Protein AF-A0A174P1E0-F1 (afdb_monomer)

Solvent-accessible surface area (backbone atoms only — not comparable to full-atom values): 8324 Å² total; per-residue (Å²): 132,78,92,73,55,97,84,50,54,68,68,64,50,23,71,61,48,35,69,54,51,54,52,54,51,51,51,30,58,76,69,72,48,92,78,88,88,74,98,62,58,74,58,87,62,53,72,79,81,52,55,84,82,54,51,86,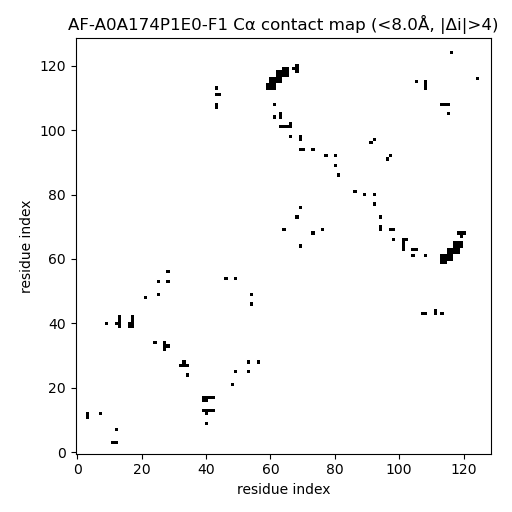78,60,86,72,75,44,83,31,60,32,68,66,35,48,73,75,38,43,71,60,50,59,73,48,72,49,74,90,55,85,72,92,70,66,82,78,76,36,72,66,52,53,51,52,51,29,50,54,51,52,50,48,28,62,77,61,73,47,60,63,49,78,37,68,62,86,88,72,79,72,94,84,120

Nearest PDB structures (foldseek):
  7owe-assembly2_C  TM=2.846E-01  e=5.323E-01  Candidatus Odinarchaeum yellowstonii
  7owe-assembly2_A  TM=3.048E-01  e=8.800E-01  Candidatus Odinarchaeum yellowstonii
  7owh-assembly2_E  TM=2.974E-01  e=7.761E-01  Candidatus Odinarchaeum yellowstonii
  7owk-assembly1_A  TM=3.192E-01  e=1.549E+00  Candidatus Odinarchaeum yellowstonii
  1gvf-assembly1_A-2  TM=2.154E-01  e=7.940E+00  Escherichia coli

Sequence (129 aa):
MCPLTPESTDEALTAVLWPVVREIVKTAVENGQSLTVEGCYIPFNWREDFDASCLPHIRFLCLVFSEAYIRTRFDTIQTHANAIERRKDDSFCTMELLLAENRRNLEACRRRGLPYYLIDGPYAPPLDW

pLDDT: mean 91.77, std 8.41, range [56.66, 98.25]

Structure (mmCIF, N/CA/C/O backbone):
data_AF-A0A174P1E0-F1
#
_entry.id   AF-A0A174P1E0-F1
#
loop_
_atom_site.group_PDB
_atom_site.id
_atom_site.type_symbol
_atom_site.label_atom_id
_atom_site.label_alt_id
_atom_site.label_comp_id
_atom_site.label_asym_id
_atom_site.label_entity_id
_atom_site.label_seq_id
_atom_site.pdbx_PDB_ins_code
_atom_site.Cartn_x
_atom_site.Cartn_y
_atom_site.Cartn_z
_atom_site.occupancy
_atom_site.B_iso_or_equiv
_atom_site.auth_seq_id
_atom_site.auth_comp_id
_atom_site.auth_asym_id
_atom_site.auth_atom_id
_atom_site.pdbx_PDB_model_num
ATOM 1 N N . MET A 1 1 ? 23.501 14.101 7.333 1.00 65.62 1 MET A N 1
ATOM 2 C CA . MET A 1 1 ? 22.356 13.769 8.210 1.00 65.62 1 MET A CA 1
ATOM 3 C C . MET A 1 1 ? 21.135 13.604 7.325 1.00 65.62 1 MET A C 1
ATOM 5 O O . MET A 1 1 ? 20.963 14.427 6.435 1.00 65.62 1 MET A O 1
ATOM 9 N N . CYS A 1 2 ? 20.355 12.537 7.503 1.00 72.50 2 CYS A N 1
ATOM 10 C CA . CYS A 1 2 ? 19.066 12.405 6.824 1.00 72.50 2 CYS A CA 1
ATOM 11 C C . CYS A 1 2 ? 18.104 13.433 7.449 1.00 72.50 2 CYS A C 1
ATOM 13 O O . CYS A 1 2 ? 18.000 13.444 8.674 1.00 72.50 2 CYS A O 1
ATOM 15 N N . PRO A 1 3 ? 17.463 14.319 6.667 1.00 83.50 3 PRO A N 1
ATOM 16 C CA . PRO A 1 3 ? 16.555 15.333 7.210 1.00 83.50 3 PRO A CA 1
ATOM 17 C C . PRO A 1 3 ? 15.200 14.753 7.643 1.00 83.50 3 PRO A C 1
ATOM 19 O O . PRO A 1 3 ? 14.388 15.480 8.203 1.00 83.50 3 PRO A O 1
ATOM 22 N N . LEU A 1 4 ? 14.948 13.471 7.363 1.00 87.62 4 LEU A N 1
ATOM 23 C CA . LEU A 1 4 ? 13.706 12.795 7.711 1.00 87.62 4 LEU A CA 1
ATOM 24 C C . LEU A 1 4 ? 13.734 12.280 9.149 1.00 87.62 4 LEU A C 1
ATOM 26 O O . LEU A 1 4 ? 14.747 11.781 9.643 1.00 87.62 4 LEU A O 1
ATOM 30 N N . THR A 1 5 ? 12.572 12.353 9.779 1.00 87.56 5 THR A N 1
ATOM 31 C CA . THR A 1 5 ? 12.251 11.761 11.077 1.00 87.56 5 THR A CA 1
ATOM 32 C C . THR A 1 5 ? 11.111 10.754 10.905 1.00 87.56 5 THR A C 1
ATOM 34 O O . THR A 1 5 ? 10.410 10.795 9.892 1.00 87.56 5 THR A O 1
ATOM 37 N N . PRO A 1 6 ? 10.865 9.878 11.892 1.00 81.81 6 PRO A N 1
ATOM 38 C CA . PRO A 1 6 ? 9.690 9.004 11.881 1.00 81.81 6 PRO A CA 1
ATOM 39 C C . PRO A 1 6 ? 8.344 9.747 11.797 1.00 81.81 6 PRO A C 1
ATOM 41 O O . PRO A 1 6 ? 7.358 9.151 11.396 1.00 81.81 6 PRO A O 1
ATOM 44 N N . GLU A 1 7 ? 8.309 11.033 12.159 1.00 84.19 7 GLU A N 1
ATOM 45 C CA . GLU A 1 7 ? 7.118 11.899 12.118 1.00 84.19 7 GLU A CA 1
ATOM 46 C C . GLU A 1 7 ? 7.038 12.744 10.833 1.00 84.19 7 GLU A C 1
ATOM 48 O O . GLU A 1 7 ? 6.177 13.614 10.699 1.00 84.19 7 GLU A O 1
ATOM 53 N N . SER A 1 8 ? 7.969 12.550 9.894 1.00 90.94 8 SER A N 1
ATOM 54 C CA . SER A 1 8 ? 7.901 13.212 8.589 1.00 90.94 8 SER A CA 1
ATOM 55 C C . SER A 1 8 ? 6.667 12.750 7.820 1.00 90.94 8 SER A C 1
ATOM 57 O O . SER A 1 8 ? 6.208 11.627 7.999 1.00 90.94 8 SER A O 1
ATOM 59 N N . THR A 1 9 ? 6.138 13.609 6.948 1.00 90.12 9 THR A N 1
ATOM 60 C CA . THR A 1 9 ? 4.920 13.279 6.199 1.00 90.12 9 THR A CA 1
ATOM 61 C C . THR A 1 9 ? 5.123 12.050 5.317 1.00 90.12 9 THR A C 1
ATOM 63 O O . THR A 1 9 ? 6.222 11.825 4.795 1.00 90.12 9 THR A O 1
ATOM 66 N N . ASP A 1 10 ? 4.044 11.303 5.083 1.00 88.50 10 ASP A N 1
ATOM 67 C CA . ASP A 1 10 ? 4.046 10.139 4.196 1.00 88.50 10 ASP A CA 1
ATOM 68 C C . ASP A 1 10 ? 4.654 10.469 2.835 1.00 88.50 10 ASP A C 1
ATOM 70 O O . ASP A 1 10 ? 5.430 9.685 2.297 1.00 88.50 10 ASP A O 1
ATOM 74 N N . GLU A 1 11 ? 4.366 11.647 2.275 1.00 90.62 11 GLU A N 1
ATOM 75 C CA . GLU A 1 11 ? 4.910 12.073 0.986 1.00 90.62 11 GLU A CA 1
ATOM 76 C C . GLU A 1 11 ? 6.437 12.243 1.027 1.00 90.62 11 GLU A C 1
ATOM 78 O O . GLU A 1 11 ? 7.130 11.825 0.096 1.00 90.62 11 GLU A O 1
ATOM 83 N N . ALA A 1 12 ? 6.977 12.820 2.106 1.00 92.50 12 ALA A N 1
ATOM 84 C CA . ALA A 1 12 ? 8.415 13.012 2.272 1.00 92.50 12 ALA A CA 1
ATOM 85 C C . ALA A 1 12 ? 9.141 11.673 2.476 1.00 92.50 12 ALA A C 1
ATOM 87 O O . ALA A 1 12 ? 10.204 11.447 1.892 1.00 92.50 12 ALA A O 1
ATOM 88 N N . LEU A 1 13 ? 8.543 10.765 3.254 1.00 92.44 13 LEU A N 1
ATOM 89 C CA . LEU A 1 13 ? 9.053 9.409 3.452 1.00 92.44 13 LEU A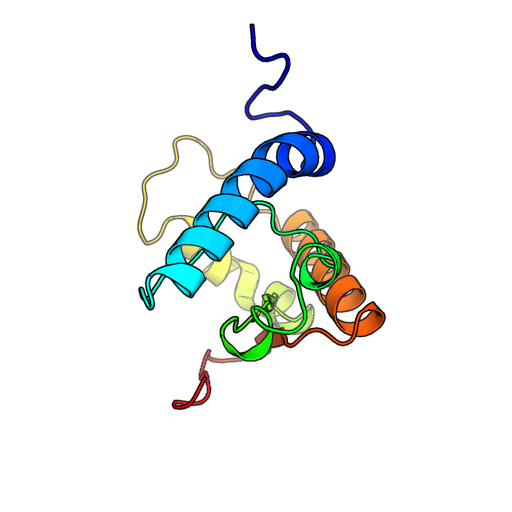 CA 1
ATOM 90 C C . LEU A 1 13 ? 8.985 8.594 2.150 1.00 92.44 13 LEU A C 1
ATOM 92 O O . LEU A 1 13 ? 9.981 7.978 1.766 1.00 92.44 13 LEU A O 1
ATOM 96 N N . THR A 1 14 ? 7.868 8.665 1.416 1.00 92.69 14 THR A N 1
ATOM 97 C CA . THR A 1 14 ? 7.683 8.041 0.091 1.00 92.69 14 THR A CA 1
ATOM 98 C C . THR A 1 14 ? 8.775 8.475 -0.878 1.00 92.69 14 THR A C 1
ATOM 100 O O . THR A 1 14 ? 9.414 7.632 -1.506 1.00 92.69 14 THR A O 1
ATOM 103 N N . ALA A 1 15 ? 9.024 9.785 -0.980 1.00 92.06 15 ALA A N 1
ATOM 104 C CA . ALA A 1 15 ? 9.974 10.354 -1.933 1.00 92.06 15 ALA A CA 1
ATOM 105 C C . ALA A 1 15 ? 11.413 9.851 -1.734 1.00 92.06 15 ALA A C 1
ATOM 107 O O . ALA A 1 15 ? 12.191 9.835 -2.687 1.00 92.06 15 ALA A O 1
ATOM 108 N N . VAL A 1 16 ? 11.766 9.429 -0.517 1.00 91.81 16 VAL A N 1
ATOM 109 C CA . VAL A 1 16 ? 13.100 8.905 -0.198 1.00 91.81 16 VAL A CA 1
ATOM 110 C C . VAL A 1 16 ? 13.144 7.380 -0.215 1.00 91.81 16 VAL A C 1
ATOM 112 O O . VAL A 1 16 ? 14.111 6.809 -0.718 1.00 91.81 16 VAL A O 1
ATOM 115 N N . LEU A 1 17 ? 12.118 6.705 0.307 1.00 92.12 17 LEU A N 1
ATOM 116 C CA . LEU A 1 17 ? 12.114 5.246 0.441 1.00 92.12 17 LEU A CA 1
ATOM 117 C C . LEU A 1 17 ? 11.780 4.538 -0.873 1.00 92.12 17 LEU A C 1
ATOM 119 O O . LEU A 1 17 ? 12.441 3.560 -1.225 1.00 92.12 17 LEU A O 1
ATOM 123 N N . TRP A 1 18 ? 10.796 5.034 -1.626 1.00 95.25 18 TRP A N 1
ATOM 124 C CA . TRP A 1 18 ? 10.349 4.379 -2.854 1.00 95.25 18 TRP A CA 1
ATOM 125 C C . TRP A 1 18 ? 11.456 4.227 -3.911 1.00 95.25 18 TRP A C 1
ATOM 127 O O . TRP A 1 18 ? 11.580 3.129 -4.457 1.00 95.25 18 TRP A O 1
ATOM 137 N N . PRO A 1 19 ? 12.325 5.230 -4.168 1.00 95.06 19 PRO A N 1
ATOM 138 C CA . PRO A 1 19 ? 13.438 5.065 -5.098 1.00 95.06 19 PRO A CA 1
ATOM 139 C C . PRO A 1 19 ? 14.399 3.932 -4.735 1.00 95.06 19 PRO A C 1
ATOM 141 O O . PRO A 1 19 ? 14.986 3.349 -5.635 1.00 95.06 19 PRO A O 1
ATOM 144 N N . VAL A 1 20 ? 14.558 3.602 -3.451 1.00 95.12 20 VAL A N 1
ATOM 145 C CA . VAL A 1 20 ? 15.388 2.468 -3.019 1.00 95.12 20 VAL A CA 1
ATOM 146 C C . VAL A 1 20 ? 14.625 1.158 -3.204 1.00 95.12 20 VAL A C 1
ATOM 148 O O . VAL A 1 20 ? 15.137 0.214 -3.800 1.00 95.12 20 VAL A O 1
ATOM 151 N N . VAL A 1 21 ? 13.373 1.113 -2.741 1.00 96.69 21 VAL A N 1
ATOM 152 C CA . VAL A 1 21 ? 12.521 -0.081 -2.820 1.00 96.69 21 VAL A CA 1
ATOM 153 C C . VAL A 1 21 ? 12.291 -0.513 -4.268 1.00 96.69 21 VAL A C 1
ATOM 155 O O . VAL A 1 21 ? 12.412 -1.698 -4.568 1.00 96.69 21 VAL A O 1
ATOM 158 N N . ARG A 1 22 ? 12.022 0.418 -5.192 1.00 96.19 22 ARG A N 1
ATOM 159 C CA . ARG A 1 22 ? 11.780 0.077 -6.603 1.00 96.19 22 ARG A CA 1
ATOM 160 C C . ARG A 1 22 ? 12.990 -0.589 -7.268 1.00 96.19 22 ARG A C 1
ATOM 162 O O . ARG A 1 22 ? 12.802 -1.471 -8.097 1.00 96.19 22 ARG A O 1
ATOM 169 N N . GLU A 1 23 ? 14.217 -0.227 -6.887 1.00 97.81 23 GLU A N 1
ATOM 170 C CA . GLU A 1 23 ? 15.433 -0.858 -7.425 1.00 97.81 23 GLU A CA 1
ATOM 171 C C . GLU A 1 23 ? 15.668 -2.249 -6.819 1.00 97.81 23 GLU A C 1
ATOM 173 O O . GLU A 1 23 ? 16.091 -3.165 -7.525 1.00 97.81 23 GLU A O 1
ATOM 178 N N . ILE A 1 24 ? 15.304 -2.455 -5.546 1.00 97.38 24 ILE A N 1
ATOM 179 C CA . ILE A 1 24 ? 15.264 -3.796 -4.938 1.00 97.38 24 ILE A CA 1
ATOM 180 C C . ILE A 1 24 ? 14.268 -4.687 -5.693 1.00 97.38 24 ILE A C 1
ATOM 182 O O . ILE A 1 24 ? 14.595 -5.826 -6.023 1.00 97.38 24 ILE A O 1
ATOM 186 N N . VAL A 1 25 ? 13.080 -4.164 -6.023 1.00 97.31 25 VAL A N 1
ATOM 187 C CA . VAL A 1 25 ? 12.075 -4.897 -6.811 1.00 97.31 25 VAL A CA 1
ATOM 188 C C . VAL A 1 25 ? 12.611 -5.244 -8.200 1.00 97.31 25 VAL A C 1
ATOM 190 O O . VAL A 1 25 ? 12.510 -6.399 -8.603 1.00 97.31 25 VAL A O 1
ATOM 193 N N . LYS A 1 26 ? 13.226 -4.292 -8.915 1.00 97.88 26 LYS A N 1
ATOM 194 C CA . LYS A 1 26 ? 13.847 -4.553 -10.228 1.00 97.88 26 LYS A CA 1
ATOM 195 C C . LYS A 1 26 ? 14.899 -5.656 -10.152 1.00 97.88 26 LYS A C 1
ATOM 197 O O . LYS A 1 26 ? 14.875 -6.569 -10.968 1.00 97.88 26 LYS A O 1
ATOM 202 N N . THR A 1 27 ? 15.752 -5.614 -9.132 1.00 98.12 27 THR A N 1
ATOM 203 C CA . THR A 1 27 ? 16.794 -6.626 -8.908 1.00 98.12 27 THR A CA 1
ATOM 204 C C . THR A 1 27 ? 16.185 -8.007 -8.641 1.00 98.12 27 THR A C 1
ATOM 206 O O . THR A 1 27 ? 16.658 -9.011 -9.168 1.00 98.12 27 THR A O 1
ATOM 209 N N . ALA A 1 28 ? 15.108 -8.080 -7.852 1.00 98.25 28 ALA A N 1
ATOM 210 C CA . ALA A 1 28 ? 14.407 -9.338 -7.608 1.00 98.25 28 ALA A CA 1
ATOM 211 C C . ALA A 1 28 ? 13.786 -9.905 -8.895 1.00 98.25 28 ALA A C 1
ATOM 213 O O . ALA A 1 28 ? 13.914 -11.101 -9.152 1.00 98.25 28 ALA A O 1
ATOM 214 N N . VAL A 1 29 ? 13.171 -9.054 -9.725 1.00 97.56 29 VAL A N 1
ATOM 215 C CA . VAL A 1 29 ? 12.621 -9.452 -11.030 1.00 97.56 29 VAL A CA 1
ATOM 216 C C . VAL A 1 29 ? 13.728 -9.945 -11.967 1.00 97.56 29 VAL A C 1
ATOM 218 O O . VAL A 1 29 ? 13.590 -11.027 -12.532 1.00 97.56 29 VAL A O 1
ATOM 221 N N . GLU A 1 30 ? 14.839 -9.209 -12.081 1.00 97.50 30 GLU A N 1
ATOM 222 C CA . GLU A 1 30 ? 16.008 -9.589 -12.891 1.00 97.50 30 GLU A CA 1
ATOM 223 C C . GLU A 1 30 ? 16.558 -10.966 -12.491 1.00 97.50 30 GLU A C 1
ATOM 225 O O . GLU A 1 30 ? 16.860 -11.799 -13.345 1.00 97.50 30 GLU A O 1
ATOM 230 N N . ASN A 1 31 ? 16.614 -11.240 -11.188 1.00 97.88 31 ASN A N 1
ATOM 231 C CA . ASN A 1 31 ? 17.129 -12.497 -10.651 1.00 97.88 31 ASN A CA 1
ATOM 232 C C . ASN A 1 31 ? 16.096 -13.639 -10.623 1.00 97.88 31 ASN A C 1
ATOM 234 O O . ASN A 1 31 ? 16.420 -14.736 -10.162 1.00 97.88 31 ASN A O 1
ATOM 238 N N . GLY A 1 32 ? 14.847 -13.404 -11.042 1.00 97.19 32 GLY A N 1
ATOM 239 C CA . GLY A 1 32 ? 13.765 -14.387 -10.929 1.00 97.19 32 GLY A CA 1
ATOM 240 C C . GLY A 1 32 ? 13.428 -14.767 -9.479 1.00 97.19 32 GLY A C 1
ATOM 241 O O . GLY A 1 32 ? 13.012 -15.893 -9.208 1.00 97.19 32 GLY A O 1
ATOM 242 N N . GLN A 1 33 ? 13.640 -13.851 -8.534 1.00 98.06 33 GLN A N 1
ATOM 243 C CA . GLN A 1 33 ? 13.413 -14.060 -7.108 1.00 98.06 33 GLN A CA 1
ATOM 244 C C . GLN A 1 33 ? 11.992 -13.659 -6.708 1.00 98.06 33 GLN A C 1
ATOM 246 O O . GLN A 1 33 ? 11.464 -12.634 -7.137 1.00 98.06 33 GLN A O 1
ATOM 251 N N . SER A 1 34 ? 11.381 -14.441 -5.818 1.00 96.81 34 SER A N 1
ATOM 252 C CA . SER A 1 34 ? 10.133 -14.043 -5.168 1.00 96.81 34 SER A CA 1
ATOM 253 C C . SER A 1 34 ? 10.411 -13.011 -4.074 1.00 96.81 34 SER A C 1
ATOM 255 O O . SER A 1 34 ? 11.229 -13.246 -3.187 1.00 96.81 34 SER A O 1
ATOM 257 N N . LEU A 1 35 ? 9.695 -11.889 -4.118 1.00 96.50 35 LEU A N 1
ATOM 258 C CA . LEU A 1 35 ? 9.760 -10.819 -3.126 1.00 96.50 35 LEU A CA 1
ATOM 259 C C . LEU A 1 35 ? 8.342 -10.323 -2.833 1.00 96.50 35 LEU A C 1
ATOM 261 O O . LEU A 1 35 ? 7.591 -10.011 -3.753 1.00 96.50 35 LEU A O 1
ATOM 265 N N . THR A 1 36 ? 7.987 -10.226 -1.553 1.00 94.88 36 THR A N 1
ATOM 266 C CA . THR A 1 36 ? 6.802 -9.483 -1.104 1.00 94.88 36 THR A CA 1
ATOM 267 C C . THR A 1 36 ? 7.270 -8.184 -0.477 1.00 94.88 36 THR A C 1
ATOM 269 O O . THR A 1 36 ? 8.178 -8.192 0.354 1.00 94.88 36 THR A O 1
ATOM 272 N N . VAL A 1 37 ? 6.658 -7.076 -0.883 1.00 94.81 37 VAL A N 1
ATOM 273 C CA . VAL A 1 37 ? 6.933 -5.758 -0.321 1.00 94.81 37 VAL A CA 1
ATOM 274 C C . VAL A 1 37 ? 5.654 -5.244 0.334 1.00 94.81 37 VAL A C 1
ATOM 276 O O . VAL A 1 37 ? 4.652 -5.026 -0.341 1.00 94.81 37 VAL A O 1
ATOM 279 N N . GLU A 1 38 ? 5.696 -5.071 1.651 1.00 91.06 38 GLU A N 1
ATOM 280 C CA . GLU A 1 38 ? 4.584 -4.613 2.489 1.00 91.06 38 GLU A CA 1
ATOM 281 C C . GLU A 1 38 ? 5.081 -3.523 3.446 1.00 91.06 38 GLU A C 1
ATOM 283 O O . GLU A 1 38 ? 6.272 -3.453 3.755 1.00 91.06 38 GLU A O 1
ATOM 288 N N . GLY A 1 39 ? 4.178 -2.647 3.898 1.00 74.75 39 GLY A N 1
ATOM 289 C CA . GLY A 1 39 ? 4.480 -1.647 4.927 1.00 74.75 39 GLY A CA 1
ATOM 290 C C . GLY A 1 39 ? 5.428 -0.538 4.468 1.00 74.75 39 GLY A C 1
ATOM 291 O O . GLY A 1 39 ? 5.790 0.332 5.254 1.00 74.75 39 GLY A O 1
ATOM 292 N N . CYS A 1 40 ? 5.833 -0.540 3.198 1.00 65.44 40 CYS A N 1
ATOM 293 C CA . CYS A 1 40 ? 6.569 0.552 2.591 1.00 65.44 40 CYS A CA 1
ATOM 294 C C . CYS A 1 40 ? 5.601 1.537 1.934 1.00 65.44 40 CYS A C 1
ATOM 296 O O . CYS A 1 40 ? 4.548 1.157 1.422 1.00 65.44 40 CYS A O 1
ATOM 298 N N . TYR A 1 41 ? 5.992 2.801 1.901 1.00 84.31 41 TYR A N 1
ATOM 299 C CA . TYR A 1 41 ? 5.275 3.877 1.238 1.00 84.31 41 TYR A CA 1
ATOM 300 C C . TYR A 1 41 ? 5.265 3.687 -0.298 1.00 84.31 41 TYR A C 1
ATOM 302 O O . TYR A 1 41 ? 6.049 4.306 -1.015 1.00 84.31 41 TYR A O 1
ATOM 310 N N . ILE A 1 42 ? 4.425 2.777 -0.810 1.00 92.69 42 ILE A N 1
ATOM 311 C CA . ILE A 1 42 ? 4.273 2.500 -2.249 1.00 92.69 42 ILE A CA 1
ATOM 312 C C . ILE A 1 42 ? 3.388 3.590 -2.861 1.00 92.69 42 ILE A C 1
ATOM 314 O O . ILE A 1 42 ? 2.219 3.709 -2.481 1.00 92.69 42 ILE A O 1
ATOM 318 N N . PRO A 1 43 ? 3.875 4.367 -3.840 1.00 94.81 43 PRO A N 1
ATOM 319 C CA . PRO A 1 43 ? 3.055 5.386 -4.467 1.00 94.81 43 PRO A CA 1
ATOM 320 C C . PRO A 1 43 ? 2.014 4.762 -5.411 1.00 94.81 43 PRO A C 1
ATOM 322 O O . PRO A 1 43 ? 2.282 3.804 -6.134 1.00 94.81 43 PRO A O 1
ATOM 325 N N . PHE A 1 44 ? 0.816 5.348 -5.491 1.00 94.75 44 PHE A N 1
ATOM 326 C CA . PHE A 1 44 ? -0.257 4.861 -6.378 1.00 94.75 44 PHE A CA 1
ATOM 327 C C . PHE A 1 44 ? 0.039 5.02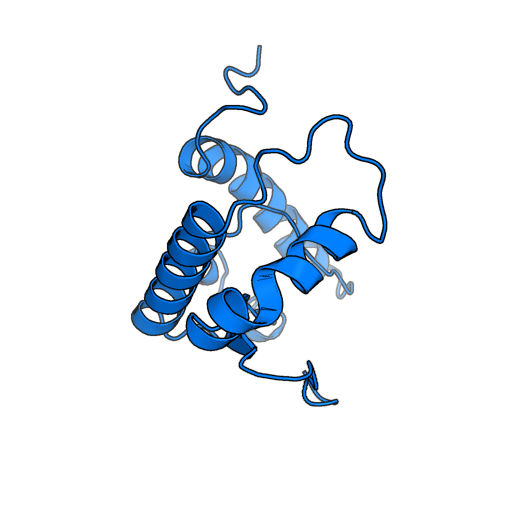6 -7.883 1.00 94.75 44 PHE A C 1
ATOM 329 O O . PHE A 1 44 ? -0.746 4.585 -8.721 1.00 94.75 44 PHE A O 1
ATOM 336 N N . ASN A 1 45 ? 1.153 5.658 -8.255 1.00 95.19 45 ASN A N 1
ATOM 337 C CA . ASN A 1 45 ? 1.652 5.707 -9.627 1.00 95.19 45 ASN A CA 1
ATOM 338 C C . ASN A 1 45 ? 2.878 4.804 -9.861 1.00 95.19 45 ASN A C 1
ATOM 340 O O . ASN A 1 45 ? 3.517 4.940 -10.895 1.00 95.19 45 ASN A O 1
ATOM 344 N N . TRP A 1 46 ? 3.167 3.852 -8.961 1.00 95.50 46 TRP A N 1
ATOM 345 C CA . TRP A 1 46 ? 4.344 2.967 -9.012 1.00 95.50 46 TRP A CA 1
ATOM 346 C C . TRP A 1 46 ? 4.614 2.322 -10.377 1.00 95.50 46 TRP A C 1
ATOM 348 O O . TRP A 1 46 ? 5.765 2.082 -10.719 1.00 95.50 46 TRP A O 1
ATOM 358 N N . ARG A 1 47 ? 3.573 2.034 -11.174 1.00 95.94 47 ARG A N 1
ATOM 359 C CA . ARG A 1 47 ? 3.717 1.426 -12.509 1.00 95.94 47 ARG A CA 1
ATOM 360 C C . ARG A 1 47 ? 4.573 2.270 -13.453 1.00 95.94 47 ARG A C 1
ATOM 362 O O . ARG A 1 47 ? 5.202 1.709 -14.338 1.00 95.94 47 ARG A O 1
ATOM 369 N N . GLU A 1 48 ? 4.588 3.590 -13.269 1.00 96.44 48 GLU A N 1
ATOM 370 C CA . GLU A 1 48 ? 5.364 4.535 -14.083 1.00 96.44 48 GLU A CA 1
ATOM 371 C C . GLU A 1 48 ? 6.885 4.370 -13.877 1.00 96.44 48 GLU A C 1
ATOM 373 O O . GLU A 1 48 ? 7.668 4.826 -14.706 1.00 96.44 48 GLU A O 1
ATOM 378 N N . ASP A 1 49 ? 7.310 3.689 -12.807 1.00 96.69 49 ASP A N 1
ATOM 379 C CA . ASP A 1 49 ? 8.717 3.488 -12.447 1.00 96.69 49 ASP A CA 1
ATOM 380 C C . ASP A 1 49 ? 9.335 2.173 -12.966 1.00 96.69 49 ASP A C 1
ATOM 382 O O . ASP A 1 49 ? 10.529 1.920 -12.747 1.00 96.69 49 ASP A O 1
ATOM 386 N N . PHE A 1 50 ? 8.540 1.334 -13.638 1.00 97.50 50 PHE A N 1
ATOM 387 C CA . PHE A 1 50 ? 8.955 0.033 -14.167 1.00 97.50 50 PHE A CA 1
ATOM 388 C C . PHE A 1 50 ? 8.778 -0.033 -15.683 1.00 97.50 50 PHE A C 1
ATOM 390 O O . PHE A 1 50 ? 7.840 0.527 -16.249 1.00 97.50 50 PHE A O 1
ATOM 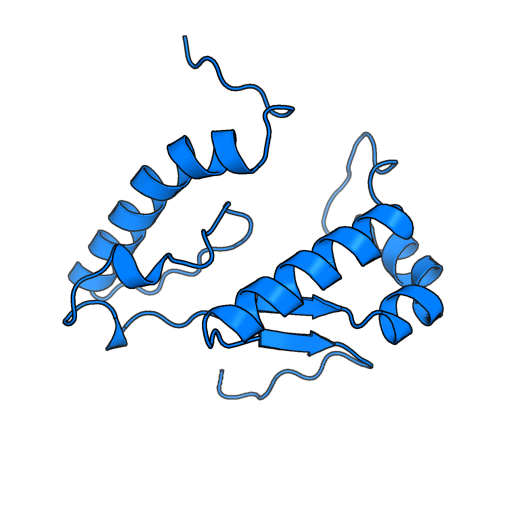397 N N . ASP A 1 51 ? 9.680 -0.755 -16.344 1.00 95.44 51 ASP A N 1
ATOM 398 C CA . ASP A 1 51 ? 9.577 -1.009 -17.775 1.00 95.44 51 ASP A CA 1
ATOM 399 C C . ASP A 1 51 ? 8.533 -2.092 -18.102 1.00 95.44 51 ASP A C 1
ATOM 401 O O . ASP A 1 51 ? 8.052 -2.840 -17.245 1.00 95.44 51 ASP A O 1
ATOM 405 N N . ALA A 1 52 ? 8.179 -2.180 -19.386 1.00 95.94 52 ALA A N 1
ATOM 406 C CA . ALA A 1 52 ? 7.193 -3.140 -19.872 1.00 95.94 52 ALA A CA 1
ATOM 407 C C . ALA A 1 52 ? 7.611 -4.606 -19.655 1.00 95.94 52 ALA A C 1
ATOM 409 O O . ALA A 1 52 ? 6.740 -5.470 -19.589 1.00 95.94 52 ALA A O 1
ATOM 410 N N . SER A 1 53 ? 8.913 -4.889 -19.535 1.00 95.00 53 SER A N 1
ATOM 411 C CA . SER A 1 53 ? 9.427 -6.225 -19.219 1.00 95.00 53 SER A CA 1
ATOM 412 C C . SER A 1 53 ? 9.258 -6.597 -17.747 1.00 95.00 53 SER A C 1
ATOM 414 O O . SER A 1 53 ? 9.014 -7.761 -17.460 1.00 95.00 53 SER A O 1
ATOM 416 N N . CYS A 1 54 ? 9.335 -5.641 -16.819 1.00 96.38 54 CYS A N 1
ATOM 417 C CA . CYS A 1 54 ? 9.177 -5.882 -15.387 1.00 96.38 54 CYS A CA 1
ATOM 418 C C . CYS A 1 54 ? 7.712 -6.047 -14.980 1.00 96.38 54 CYS A C 1
ATOM 420 O O . CYS A 1 54 ? 7.393 -6.901 -14.155 1.00 96.38 54 CYS A O 1
ATOM 422 N N . LEU A 1 55 ? 6.810 -5.233 -15.541 1.00 96.62 55 LEU A N 1
ATOM 423 C CA . LEU A 1 55 ? 5.408 -5.157 -15.107 1.00 96.62 55 LEU A CA 1
ATOM 424 C C . LEU A 1 55 ? 4.665 -6.511 -15.048 1.00 96.62 55 LEU A C 1
ATOM 426 O O . LEU A 1 55 ? 3.933 -6.715 -14.078 1.00 96.62 55 LEU A O 1
ATOM 430 N N . PRO A 1 56 ? 4.840 -7.457 -15.995 1.00 96.75 56 PRO A N 1
ATOM 431 C CA . PRO A 1 56 ? 4.189 -8.769 -15.932 1.00 96.75 56 PRO A CA 1
ATOM 432 C C . PRO A 1 56 ? 4.574 -9.616 -14.710 1.00 96.75 56 PRO A C 1
ATOM 434 O O . PRO A 1 56 ? 3.843 -10.541 -14.357 1.00 96.75 56 PRO A O 1
ATOM 437 N N . HIS A 1 57 ? 5.702 -9.313 -14.064 1.00 96.94 57 HIS A N 1
ATOM 438 C CA . HIS A 1 57 ? 6.219 -10.045 -12.906 1.00 96.94 57 HIS A CA 1
ATOM 439 C C . HIS A 1 57 ? 5.805 -9.431 -11.564 1.00 96.94 57 HIS A C 1
ATOM 441 O O . HIS A 1 57 ? 6.111 -9.995 -10.516 1.00 96.94 57 HIS A O 1
ATOM 447 N N . ILE A 1 58 ? 5.102 -8.293 -11.574 1.00 95.81 58 ILE A N 1
ATOM 448 C CA . ILE A 1 58 ? 4.730 -7.559 -10.363 1.00 95.81 58 ILE A CA 1
ATOM 449 C C . ILE A 1 58 ? 3.219 -7.639 -10.159 1.00 95.81 58 ILE A C 1
ATOM 451 O O . ILE A 1 58 ? 2.429 -7.175 -10.984 1.00 95.81 58 ILE A O 1
ATOM 455 N N . ARG A 1 59 ? 2.808 -8.181 -9.010 1.00 94.38 59 ARG A N 1
ATOM 456 C CA . ARG A 1 59 ? 1.420 -8.134 -8.538 1.00 94.38 59 ARG A CA 1
ATOM 457 C C . ARG A 1 59 ? 1.287 -7.072 -7.455 1.00 94.38 59 ARG A C 1
ATOM 459 O O . ARG A 1 59 ? 2.144 -6.948 -6.587 1.00 94.38 59 ARG A O 1
ATOM 466 N N . PHE A 1 60 ? 0.203 -6.309 -7.521 1.00 94.06 60 PHE A N 1
ATOM 467 C CA . PHE A 1 60 ? -0.134 -5.276 -6.545 1.00 94.06 60 PHE A CA 1
ATOM 468 C C . PHE A 1 60 ? -1.535 -5.535 -6.012 1.00 94.06 60 PHE A C 1
ATOM 470 O O . PHE A 1 60 ? -2.452 -5.772 -6.800 1.00 94.06 60 PHE A O 1
ATOM 477 N N . LEU A 1 61 ? -1.701 -5.417 -4.698 1.00 93.19 61 LEU A N 1
ATOM 478 C CA . LEU A 1 61 ? -2.996 -5.464 -4.040 1.00 93.19 61 LEU A CA 1
ATOM 479 C C . LEU A 1 61 ? -3.025 -4.450 -2.897 1.00 93.19 61 LEU A C 1
ATOM 481 O O . LEU A 1 61 ? -2.200 -4.509 -1.992 1.00 93.19 61 LEU A O 1
ATOM 485 N N . CYS A 1 62 ? -3.996 -3.539 -2.924 1.00 93.88 62 CYS A N 1
ATOM 486 C CA . CYS A 1 62 ? -4.284 -2.663 -1.791 1.00 93.88 62 CYS A CA 1
ATOM 487 C C . CYS A 1 62 ? -5.435 -3.247 -0.964 1.00 93.88 62 CYS A C 1
ATOM 489 O O . CYS A 1 62 ? -6.528 -3.468 -1.490 1.00 93.88 62 CYS A O 1
ATOM 491 N N . LEU A 1 63 ? -5.205 -3.502 0.323 1.00 94.31 63 LEU A N 1
ATOM 492 C CA . LEU A 1 63 ? -6.261 -3.905 1.250 1.00 94.31 63 LEU A CA 1
ATOM 493 C C . LEU A 1 63 ? -6.925 -2.653 1.820 1.00 94.31 63 LEU A C 1
ATOM 495 O O . LEU A 1 63 ? -6.244 -1.764 2.327 1.00 94.31 63 LEU A O 1
ATOM 499 N N . VAL A 1 64 ? -8.250 -2.581 1.721 1.00 95.81 64 VAL A N 1
ATOM 500 C CA . VAL A 1 64 ? -9.019 -1.413 2.155 1.00 95.81 64 VAL A CA 1
ATOM 501 C C . VAL A 1 64 ? -10.212 -1.871 2.979 1.00 95.81 64 VAL A C 1
ATOM 503 O O . VAL A 1 64 ? -11.036 -2.648 2.499 1.00 95.81 64 VAL A O 1
ATOM 506 N N . PHE A 1 65 ? -10.350 -1.361 4.197 1.00 97.12 65 PHE A N 1
ATOM 507 C CA . PHE A 1 65 ? -11.569 -1.525 4.982 1.00 97.12 65 PHE A CA 1
ATOM 508 C C . PHE A 1 65 ? -12.666 -0.598 4.456 1.00 97.12 65 PHE A C 1
ATOM 510 O O . PHE A 1 65 ? -12.436 0.589 4.210 1.00 97.12 65 PHE A O 1
ATOM 517 N N . SER A 1 66 ? -13.879 -1.125 4.290 1.00 97.31 66 SER A N 1
ATOM 518 C CA . SER A 1 66 ? -15.027 -0.288 3.955 1.00 97.31 66 SER A CA 1
ATOM 519 C C . SER A 1 66 ? -15.365 0.652 5.120 1.00 97.31 66 SER A C 1
ATOM 521 O O . SER A 1 66 ? -15.100 0.362 6.290 1.00 97.31 66 SER A O 1
ATOM 523 N N . GLU A 1 67 ? -16.007 1.780 4.814 1.00 97.94 67 GLU A N 1
ATOM 524 C CA . GLU A 1 67 ? -16.498 2.689 5.854 1.00 97.94 67 GLU A CA 1
ATOM 525 C C . GLU A 1 67 ? -17.507 1.995 6.787 1.00 97.94 67 GLU A C 1
ATOM 527 O O . GLU A 1 67 ? -17.450 2.185 8.003 1.00 97.94 67 GLU A O 1
ATOM 532 N N . ALA A 1 68 ? -18.393 1.155 6.243 1.00 97.56 68 ALA A N 1
ATOM 533 C CA . ALA A 1 68 ? -19.347 0.387 7.040 1.00 97.56 68 ALA A CA 1
ATOM 534 C C . ALA A 1 68 ? -18.627 -0.590 7.982 1.00 97.56 68 ALA A C 1
ATOM 536 O O . ALA A 1 68 ? -18.928 -0.631 9.175 1.00 97.56 68 ALA A O 1
ATOM 537 N N . TYR A 1 69 ? -17.620 -1.305 7.477 1.00 97.50 69 TYR A N 1
ATOM 538 C CA . TYR A 1 69 ? -16.820 -2.238 8.258 1.00 97.50 69 TYR A CA 1
ATOM 539 C C . TYR A 1 69 ? -16.109 -1.538 9.413 1.00 97.50 69 TYR A C 1
ATOM 541 O O . TYR A 1 69 ? -16.239 -1.979 10.552 1.00 97.50 69 TYR A O 1
ATOM 549 N N . ILE A 1 70 ? -15.427 -0.416 9.150 1.00 97.56 70 ILE A N 1
ATOM 550 C CA . ILE A 1 70 ? -14.743 0.362 10.192 1.00 97.56 70 ILE A CA 1
ATOM 551 C C . ILE A 1 70 ? -15.745 0.792 11.265 1.00 97.56 70 ILE A C 1
ATOM 553 O O . ILE A 1 70 ? -15.540 0.506 12.441 1.00 97.56 70 ILE A O 1
ATOM 557 N N . ARG A 1 71 ? -16.872 1.400 10.873 1.00 97.69 71 ARG A N 1
ATOM 558 C CA . ARG A 1 71 ? -17.884 1.886 11.825 1.00 97.69 71 ARG A CA 1
ATOM 559 C C . ARG A 1 71 ? -18.491 0.772 12.675 1.00 97.69 71 ARG A C 1
ATOM 561 O O . ARG A 1 71 ? -18.764 0.993 13.849 1.00 97.69 71 ARG A O 1
ATOM 568 N N . THR A 1 72 ? -18.720 -0.408 12.101 1.00 97.06 72 THR A N 1
ATOM 569 C CA . THR A 1 72 ? -19.347 -1.537 12.805 1.00 97.06 72 THR A CA 1
ATOM 570 C C . THR A 1 72 ? -18.351 -2.379 13.607 1.00 97.06 72 THR A C 1
ATOM 572 O O . THR A 1 72 ? -18.750 -3.048 14.557 1.00 97.06 72 THR A O 1
ATOM 575 N N . ARG A 1 73 ? -17.065 -2.388 13.237 1.00 96.12 73 ARG A N 1
ATOM 576 C CA . ARG A 1 73 ? -16.043 -3.280 13.815 1.00 96.12 73 ARG A CA 1
ATOM 577 C C . ARG A 1 73 ? -14.894 -2.548 14.502 1.00 96.12 73 ARG A C 1
ATOM 579 O O . ARG A 1 73 ? -13.911 -3.199 14.843 1.00 96.12 73 ARG A O 1
ATOM 586 N N . PHE A 1 74 ? -15.006 -1.242 14.737 1.00 96.31 74 PHE A N 1
ATOM 587 C CA . PHE A 1 74 ? -13.919 -0.439 15.302 1.00 96.31 74 PHE A CA 1
ATOM 588 C C . PHE A 1 74 ? -13.340 -1.015 16.600 1.00 96.31 74 PHE A C 1
ATOM 590 O O . PHE A 1 74 ? -12.129 -1.180 16.685 1.00 96.31 74 PHE A O 1
ATOM 597 N N . ASP A 1 75 ? -14.178 -1.430 17.553 1.00 95.00 75 ASP A N 1
ATOM 598 C CA . ASP A 1 75 ? -13.702 -2.021 18.815 1.00 95.00 75 ASP A CA 1
ATOM 599 C C . ASP A 1 75 ? -12.866 -3.291 18.583 1.00 95.00 75 ASP A C 1
ATOM 601 O O . ASP A 1 75 ? -11.862 -3.536 19.254 1.00 95.00 75 ASP A O 1
ATOM 605 N N . THR A 1 76 ? -13.254 -4.102 17.594 1.00 94.06 76 THR A N 1
ATOM 606 C CA . THR A 1 76 ? -12.494 -5.293 17.189 1.00 94.06 76 THR A CA 1
ATOM 607 C C . THR A 1 76 ? -11.175 -4.900 16.530 1.00 94.06 76 THR A C 1
ATOM 609 O O . THR A 1 76 ? -10.144 -5.484 16.854 1.00 94.06 76 THR A O 1
ATOM 612 N N . ILE A 1 77 ? -11.187 -3.898 15.643 1.00 94.06 77 ILE A N 1
ATOM 613 C CA . ILE A 1 77 ? -9.971 -3.370 15.009 1.00 94.06 77 ILE A CA 1
ATOM 614 C C . ILE A 1 77 ? -8.994 -2.890 16.084 1.00 94.06 77 ILE A C 1
ATOM 616 O O . ILE A 1 77 ? -7.846 -3.315 16.080 1.00 94.06 77 ILE A O 1
ATOM 620 N N . GLN A 1 78 ? -9.458 -2.088 17.042 1.00 92.56 78 GLN A N 1
ATOM 621 C CA . GLN A 1 78 ? -8.627 -1.551 18.117 1.00 92.56 78 GLN A CA 1
ATOM 622 C C . GLN A 1 78 ? -8.080 -2.656 19.033 1.00 92.56 78 GLN A C 1
ATOM 624 O O . GLN A 1 78 ? -6.894 -2.668 19.349 1.00 92.56 78 GLN A O 1
ATOM 629 N N . THR A 1 79 ? -8.906 -3.644 19.393 1.00 92.00 79 THR A N 1
ATOM 630 C CA . THR A 1 79 ? -8.469 -4.803 20.198 1.00 92.00 79 THR A CA 1
ATOM 631 C C . THR A 1 79 ? -7.343 -5.588 19.515 1.00 92.00 79 THR A C 1
ATOM 633 O O . THR A 1 79 ? -6.464 -6.131 20.184 1.00 92.00 79 THR A O 1
ATOM 636 N N . HIS A 1 80 ? -7.353 -5.644 18.181 1.00 91.94 80 HIS A N 1
ATOM 637 C CA . HIS A 1 80 ? -6.377 -6.382 17.380 1.00 91.94 80 HIS A CA 1
ATOM 638 C C . HIS A 1 80 ? -5.306 -5.504 16.714 1.00 91.94 80 HIS A C 1
ATOM 640 O O . HIS A 1 80 ? -4.441 -6.052 16.029 1.00 91.94 80 HIS A O 1
ATOM 646 N N . ALA A 1 81 ? -5.293 -4.187 16.949 1.00 90.31 81 ALA A N 1
ATOM 647 C CA . ALA A 1 81 ? -4.343 -3.249 16.338 1.00 90.31 81 ALA A CA 1
ATOM 648 C C . ALA A 1 81 ? -2.875 -3.598 16.642 1.00 90.31 81 ALA A C 1
ATOM 650 O O . ALA A 1 81 ? -1.978 -3.262 15.873 1.00 90.31 81 ALA A O 1
ATOM 651 N N . ASN A 1 82 ? -2.654 -4.342 17.730 1.00 90.25 82 ASN A N 1
ATOM 652 C CA . ASN A 1 82 ? -1.361 -4.842 18.190 1.00 90.25 82 ASN A CA 1
ATOM 653 C C . ASN A 1 82 ? -1.344 -6.372 18.355 1.00 90.25 82 ASN A C 1
ATOM 655 O O . ASN A 1 82 ? -0.698 -6.903 19.251 1.00 90.25 82 ASN A O 1
ATOM 659 N N . ALA A 1 83 ? -2.080 -7.123 17.530 1.00 91.19 83 ALA A N 1
ATOM 660 C CA . ALA A 1 83 ? -2.183 -8.578 17.699 1.00 91.19 83 ALA A CA 1
ATOM 661 C C . ALA A 1 83 ? -0.845 -9.328 17.514 1.00 91.19 83 ALA A C 1
ATOM 663 O O . ALA A 1 83 ? -0.646 -10.378 18.125 1.00 91.19 83 ALA A O 1
ATOM 664 N N . ILE A 1 84 ? 0.064 -8.804 16.682 1.00 90.19 84 ILE A N 1
ATOM 665 C CA . ILE A 1 84 ? 1.358 -9.433 16.353 1.00 90.19 84 ILE A CA 1
ATOM 666 C C . ILE A 1 84 ? 2.573 -8.675 16.910 1.00 90.19 84 ILE A C 1
ATOM 668 O O . ILE A 1 84 ? 3.707 -9.116 16.732 1.00 90.19 84 ILE A O 1
AT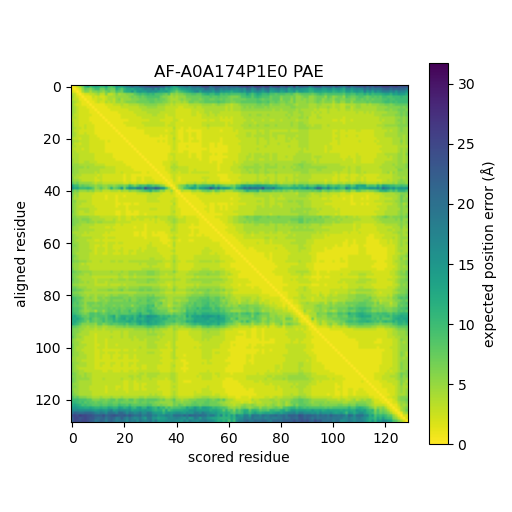OM 672 N N . GLU A 1 85 ? 2.360 -7.544 17.584 1.00 89.56 85 GLU A N 1
ATOM 673 C CA . GLU A 1 85 ? 3.428 -6.682 18.097 1.00 89.56 85 GLU A CA 1
ATOM 674 C C . GLU A 1 85 ? 3.048 -6.014 19.427 1.00 89.56 85 GLU A C 1
ATOM 676 O O . GLU A 1 85 ? 1.921 -6.118 19.896 1.00 89.56 85 GLU A O 1
ATOM 681 N N . ARG A 1 86 ? 3.998 -5.338 20.082 1.00 88.69 86 ARG A N 1
ATOM 682 C CA . ARG A 1 86 ? 3.741 -4.569 21.311 1.00 88.69 86 ARG A CA 1
ATOM 683 C C . ARG A 1 86 ? 4.195 -3.129 21.120 1.00 88.69 86 ARG A C 1
ATOM 685 O O . ARG A 1 86 ? 5.355 -2.809 21.389 1.00 88.69 86 ARG A O 1
ATOM 692 N N . ARG A 1 87 ? 3.288 -2.263 20.665 1.00 85.56 87 ARG A N 1
ATOM 693 C CA . ARG A 1 87 ? 3.553 -0.825 20.551 1.00 85.56 87 ARG A CA 1
ATOM 694 C C . ARG A 1 87 ? 3.570 -0.159 21.924 1.00 85.56 87 ARG A C 1
ATOM 696 O O . ARG A 1 87 ? 2.828 -0.534 22.829 1.00 85.56 87 ARG A O 1
ATOM 703 N N . LYS A 1 88 ? 4.445 0.839 22.077 1.00 84.81 88 LYS A N 1
ATOM 704 C CA . LYS A 1 88 ? 4.492 1.691 23.278 1.00 84.81 88 LYS A CA 1
ATOM 705 C C . LYS A 1 88 ? 3.332 2.685 23.324 1.00 84.81 88 LYS A C 1
ATOM 707 O O . LYS A 1 88 ? 2.921 3.070 24.411 1.00 84.81 88 LYS A O 1
ATOM 712 N N . ASP A 1 89 ? 2.846 3.088 22.156 1.00 81.50 89 ASP A N 1
ATOM 713 C CA . ASP A 1 89 ? 1.733 4.007 21.967 1.00 81.50 89 ASP A CA 1
ATOM 714 C C . ASP A 1 89 ? 0.886 3.508 20.791 1.00 81.50 89 ASP A C 1
ATOM 716 O O . ASP A 1 89 ? 1.425 3.203 19.727 1.00 81.50 89 ASP A O 1
ATOM 720 N N . ASP A 1 90 ? -0.422 3.391 21.010 1.00 79.44 90 ASP A N 1
ATOM 721 C CA . ASP A 1 90 ? -1.411 2.984 20.004 1.00 79.44 90 ASP A CA 1
ATOM 722 C C . ASP A 1 90 ? -2.534 4.021 19.849 1.00 79.44 90 ASP A C 1
ATOM 724 O O . ASP A 1 90 ? -3.568 3.762 19.237 1.00 79.44 90 ASP A O 1
ATOM 728 N N . SER A 1 91 ? -2.336 5.225 20.395 1.00 82.31 91 SER A N 1
ATOM 729 C CA . SER A 1 91 ? -3.310 6.320 20.334 1.00 82.31 91 SER A CA 1
ATOM 730 C C . SER A 1 91 ? -3.636 6.769 18.904 1.00 82.31 91 SER A C 1
ATOM 732 O O . SER A 1 91 ? -4.690 7.359 18.670 1.00 82.31 91 SER A O 1
ATOM 734 N N . PHE A 1 92 ? -2.781 6.429 17.936 1.00 80.19 92 PHE A N 1
ATOM 735 C CA . PHE A 1 92 ? -2.986 6.682 16.511 1.00 80.19 92 PHE A CA 1
ATOM 736 C C . PHE A 1 92 ? -4.100 5.828 15.886 1.00 80.19 92 PHE A C 1
ATOM 738 O O . PHE A 1 92 ? -4.648 6.213 14.854 1.00 80.19 92 PHE A O 1
ATOM 745 N N . CYS A 1 93 ? -4.492 4.696 16.486 1.00 88.25 93 CYS A N 1
ATOM 746 C CA . CYS A 1 93 ? -5.577 3.864 15.961 1.00 88.25 93 CYS A CA 1
ATOM 747 C C . CYS A 1 93 ? -6.951 4.465 16.312 1.00 88.25 93 CYS A C 1
ATOM 749 O O . CYS A 1 93 ? -7.666 3.992 17.199 1.00 88.25 93 CYS A O 1
ATOM 751 N N . THR A 1 94 ? -7.324 5.543 15.619 1.00 94.88 94 THR A N 1
ATOM 752 C CA . THR A 1 94 ? -8.622 6.210 15.784 1.00 94.88 94 THR A CA 1
ATOM 753 C C . THR A 1 94 ? -9.558 5.911 14.617 1.00 94.88 94 THR A C 1
ATOM 755 O O . THR A 1 94 ? -9.132 5.718 13.478 1.00 94.88 94 THR A O 1
ATOM 758 N N . MET A 1 95 ? -10.866 5.912 14.889 1.00 96.50 95 MET A N 1
ATOM 759 C CA . MET A 1 95 ? -11.903 5.739 13.865 1.00 96.50 95 MET A CA 1
ATOM 760 C C . MET A 1 95 ? -11.768 6.789 12.754 1.00 96.50 95 MET A C 1
ATOM 762 O O . MET A 1 95 ? -11.927 6.473 11.579 1.00 96.50 95 MET A O 1
ATOM 766 N N . GLU A 1 96 ? -11.481 8.039 13.124 1.00 97.12 96 GLU A N 1
ATOM 767 C CA . GLU A 1 96 ? -11.343 9.149 12.182 1.00 97.12 96 GLU A CA 1
ATOM 768 C C . GLU A 1 96 ? -10.182 8.925 11.209 1.00 97.12 96 GLU A C 1
ATOM 770 O O . GLU A 1 96 ? -10.389 9.015 9.997 1.00 97.12 96 GLU A O 1
ATOM 775 N N . LEU A 1 97 ? -9.001 8.561 11.725 1.00 94.19 97 LEU A N 1
ATOM 776 C CA . LEU A 1 97 ? -7.824 8.279 10.901 1.00 94.19 97 LEU A CA 1
ATOM 777 C C . LEU A 1 97 ? -8.062 7.074 9.989 1.00 94.19 97 LEU A C 1
ATOM 779 O O . LEU A 1 97 ? -7.882 7.191 8.779 1.00 94.19 97 LEU A O 1
ATOM 783 N N . LEU A 1 98 ? -8.596 5.969 10.523 1.00 95.94 98 LEU A N 1
ATOM 784 C CA . LEU A 1 98 ? -8.914 4.787 9.716 1.00 95.94 98 LEU A CA 1
ATOM 785 C C . LEU A 1 98 ? -9.878 5.113 8.571 1.00 95.94 98 LEU A C 1
ATOM 787 O O . LEU A 1 98 ? -9.665 4.674 7.440 1.00 95.94 98 LEU A O 1
ATOM 791 N N . LEU A 1 99 ? -10.936 5.883 8.842 1.00 97.88 99 LEU A N 1
ATOM 792 C CA . LEU A 1 99 ? -11.897 6.296 7.818 1.00 97.88 99 LEU A CA 1
ATOM 793 C C . LEU A 1 99 ? -11.250 7.203 6.766 1.00 97.88 99 LEU A C 1
ATOM 795 O O . LEU A 1 99 ? -11.517 7.038 5.574 1.00 97.88 99 LEU A O 1
ATOM 799 N N . ALA A 1 100 ? -10.423 8.161 7.188 1.00 96.88 100 ALA A N 1
ATOM 800 C CA . ALA A 1 100 ? -9.749 9.089 6.288 1.00 96.88 100 ALA A CA 1
ATOM 801 C C . ALA A 1 100 ? -8.743 8.368 5.374 1.00 96.88 100 ALA A C 1
ATOM 803 O O . ALA A 1 100 ? -8.791 8.539 4.152 1.00 96.88 100 ALA A O 1
ATOM 804 N N . GLU A 1 101 ? -7.886 7.518 5.940 1.00 94.69 101 GLU A N 1
ATOM 805 C CA . GLU A 1 101 ? -6.856 6.769 5.215 1.00 94.69 101 GLU A CA 1
ATOM 806 C C . GLU A 1 101 ? -7.463 5.764 4.236 1.00 94.69 101 GLU A C 1
ATOM 808 O O . GLU A 1 101 ? -7.128 5.770 3.049 1.00 94.69 101 GLU A O 1
ATOM 813 N N . ASN A 1 102 ? -8.420 4.943 4.684 1.00 97.31 102 ASN A N 1
ATOM 814 C CA . ASN A 1 102 ? -9.049 3.945 3.816 1.00 97.31 102 ASN A CA 1
ATOM 815 C C . ASN A 1 102 ? -9.839 4.600 2.676 1.00 97.31 102 ASN A C 1
ATOM 817 O O . ASN A 1 102 ? -9.807 4.108 1.546 1.00 97.31 102 ASN A O 1
ATOM 821 N N . ARG A 1 103 ? -10.485 5.750 2.923 1.00 98.06 103 ARG A N 1
ATOM 822 C CA . ARG A 1 103 ? -11.131 6.536 1.863 1.00 98.06 103 ARG A CA 1
ATOM 823 C C . ARG A 1 103 ? -10.107 7.052 0.851 1.00 98.06 103 ARG A C 1
ATOM 825 O O . ARG A 1 103 ? -10.290 6.836 -0.348 1.00 98.06 103 ARG A O 1
ATOM 832 N N . ARG A 1 104 ? -9.012 7.672 1.316 1.00 96.19 104 ARG A N 1
ATOM 833 C CA . ARG A 1 104 ? -7.927 8.182 0.455 1.00 96.19 104 ARG A CA 1
ATOM 834 C C . ARG A 1 104 ? -7.347 7.067 -0.421 1.00 96.19 104 ARG A C 1
ATOM 836 O O . ARG A 1 104 ? -7.193 7.262 -1.629 1.00 96.19 104 ARG A O 1
ATOM 843 N N . ASN A 1 105 ? -7.093 5.899 0.168 1.00 95.62 105 ASN A N 1
ATOM 844 C CA . ASN A 1 105 ? -6.539 4.731 -0.517 1.00 95.62 105 ASN A CA 1
ATOM 845 C C . ASN A 1 105 ? -7.510 4.151 -1.552 1.00 95.62 105 ASN A C 1
ATOM 847 O O . ASN A 1 105 ? -7.115 3.903 -2.694 1.00 95.62 105 ASN A O 1
ATOM 851 N N . LEU A 1 106 ? -8.791 3.998 -1.196 1.00 97.62 106 LEU A N 1
ATOM 852 C CA . LEU A 1 106 ? -9.823 3.509 -2.113 1.00 97.62 106 LEU A CA 1
ATOM 853 C C . LEU A 1 106 ? -9.963 4.410 -3.338 1.00 97.62 106 LEU A C 1
ATOM 855 O O . LEU A 1 106 ? -10.015 3.938 -4.475 1.00 97.62 106 LEU A O 1
ATOM 859 N N . GLU A 1 107 ? -10.033 5.720 -3.113 1.00 97.94 107 GLU A N 1
ATOM 860 C CA . GLU A 1 107 ? -10.146 6.689 -4.193 1.00 97.94 107 GLU A CA 1
ATOM 861 C C . GLU A 1 107 ? -8.902 6.692 -5.081 1.00 97.94 107 GLU A C 1
ATOM 863 O O . GLU A 1 107 ? -9.028 6.745 -6.304 1.00 97.94 107 GLU A O 1
ATOM 868 N N . ALA A 1 108 ? -7.703 6.613 -4.498 1.00 95.81 108 ALA A N 1
ATOM 869 C CA . ALA A 1 108 ? -6.464 6.551 -5.262 1.00 95.81 108 ALA A CA 1
ATOM 870 C C . ALA A 1 108 ? -6.395 5.288 -6.132 1.00 95.81 108 ALA A C 1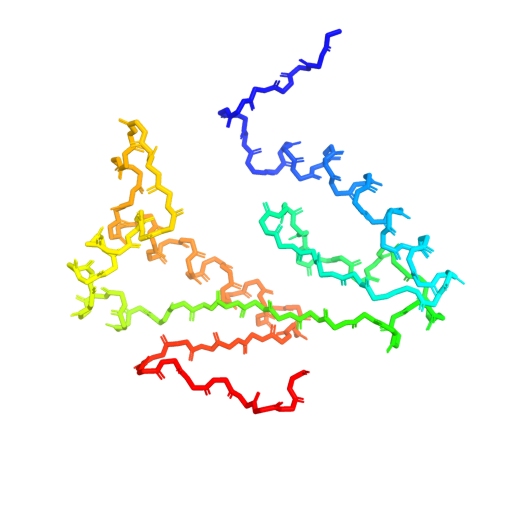
ATOM 872 O O . ALA A 1 1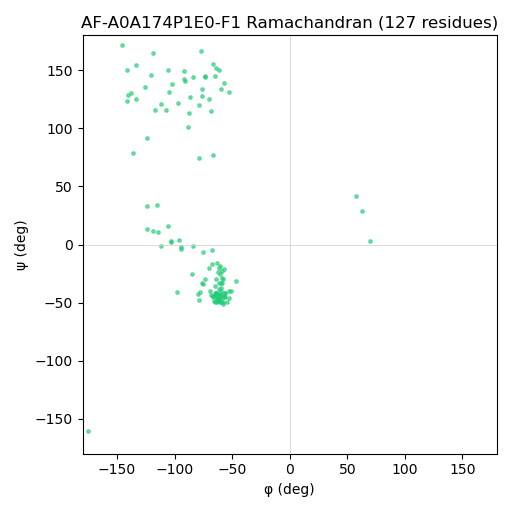08 ? -6.082 5.394 -7.322 1.00 95.81 108 ALA A O 1
ATOM 873 N N . CYS A 1 109 ? -6.784 4.129 -5.587 1.00 96.50 109 CYS A N 1
ATOM 874 C CA . CYS A 1 109 ? -6.874 2.887 -6.352 1.00 96.50 109 CYS A CA 1
ATOM 875 C C . CYS A 1 109 ? -7.855 3.012 -7.518 1.00 96.50 109 CYS A C 1
ATOM 877 O O . CYS A 1 109 ? -7.503 2.704 -8.657 1.00 96.50 109 CYS A O 1
ATOM 879 N N . ARG A 1 110 ? -9.068 3.518 -7.259 1.00 97.31 110 ARG A N 1
ATOM 880 C CA . ARG A 1 110 ? -10.102 3.708 -8.288 1.00 97.31 110 ARG A CA 1
ATOM 881 C C . ARG A 1 110 ? -9.654 4.671 -9.383 1.00 97.31 110 ARG A C 1
ATOM 883 O O . ARG A 1 110 ? -9.785 4.347 -10.558 1.00 97.31 110 ARG A O 1
ATOM 890 N N . ARG A 1 111 ? -9.078 5.822 -9.014 1.00 97.44 111 ARG A N 1
ATOM 891 C CA . ARG A 1 111 ? -8.580 6.828 -9.971 1.00 97.44 111 ARG A CA 1
ATOM 892 C C . ARG A 1 111 ? -7.492 6.280 -10.896 1.00 97.44 111 ARG A C 1
ATOM 894 O O . ARG A 1 111 ? -7.397 6.725 -12.033 1.00 97.44 111 ARG A O 1
ATOM 901 N N . ARG A 1 112 ? -6.663 5.349 -10.414 1.00 95.81 112 ARG A N 1
ATOM 902 C CA . ARG A 1 112 ? -5.523 4.781 -11.157 1.00 95.81 112 ARG A CA 1
ATOM 903 C C . ARG A 1 112 ? -5.786 3.377 -11.722 1.00 95.81 112 ARG A C 1
ATOM 905 O O . ARG A 1 112 ? -4.880 2.790 -12.308 1.00 95.81 112 ARG A O 1
ATOM 912 N N . GLY A 1 113 ? -6.993 2.827 -11.549 1.00 95.94 113 GLY A N 1
ATOM 913 C CA . GLY A 1 113 ? -7.321 1.464 -11.983 1.00 95.94 113 GLY A CA 1
ATOM 914 C C . GLY A 1 113 ? -6.406 0.408 -11.349 1.00 95.94 113 GLY A C 1
ATOM 915 O O . GLY A 1 113 ? -5.893 -0.481 -12.034 1.00 95.94 113 GLY A O 1
ATOM 9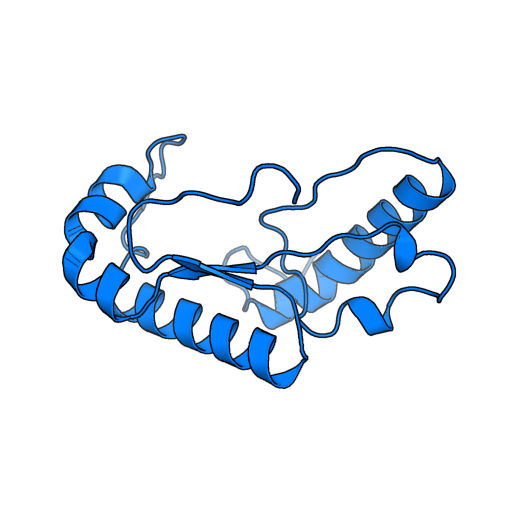16 N N . LEU A 1 114 ? -6.111 0.555 -10.056 1.00 95.69 114 LEU A N 1
ATOM 917 C CA . LEU A 1 114 ? -5.288 -0.393 -9.311 1.00 95.69 114 LEU A CA 1
ATOM 918 C C . LEU A 1 114 ? -6.155 -1.470 -8.650 1.00 95.69 114 LEU A C 1
ATOM 920 O O . LEU A 1 114 ? -7.234 -1.142 -8.152 1.00 95.69 114 LEU A O 1
ATOM 924 N N . PRO A 1 115 ? -5.687 -2.731 -8.602 1.00 94.94 115 PRO A N 1
ATOM 925 C CA . PRO A 1 115 ? -6.353 -3.772 -7.836 1.00 94.94 115 PRO A CA 1
ATOM 926 C C . PRO A 1 115 ? -6.428 -3.406 -6.353 1.00 94.94 115 PRO A C 1
ATOM 928 O O . PRO A 1 115 ? -5.438 -2.998 -5.740 1.00 94.94 115 PRO A O 1
ATOM 931 N N . TYR A 1 116 ? -7.607 -3.594 -5.775 1.00 94.62 116 TYR A N 1
ATOM 932 C CA . TYR A 1 116 ? -7.835 -3.469 -4.345 1.00 94.62 116 TYR A CA 1
ATOM 933 C C . TYR A 1 116 ? -8.804 -4.553 -3.879 1.00 94.62 116 TYR A C 1
ATOM 935 O O . TYR A 1 116 ? -9.683 -4.975 -4.634 1.00 94.62 116 TYR A O 1
ATOM 943 N N . TYR A 1 117 ? -8.663 -4.978 -2.628 1.00 94.75 117 TYR A N 1
ATOM 944 C CA . TYR A 1 117 ? -9.628 -5.836 -1.954 1.00 94.75 117 TYR A CA 1
ATOM 945 C C . TYR A 1 117 ? -10.381 -5.000 -0.922 1.00 94.75 117 TYR A C 1
ATOM 947 O O . TYR A 1 117 ? -9.787 -4.493 0.032 1.00 94.75 117 TYR A O 1
ATOM 955 N N . LEU A 1 118 ? -11.689 -4.840 -1.131 1.00 95.88 118 LEU A N 1
ATOM 956 C CA . LEU A 1 118 ? -12.557 -4.131 -0.199 1.00 95.88 118 LEU A CA 1
ATOM 957 C C . LEU A 1 118 ? -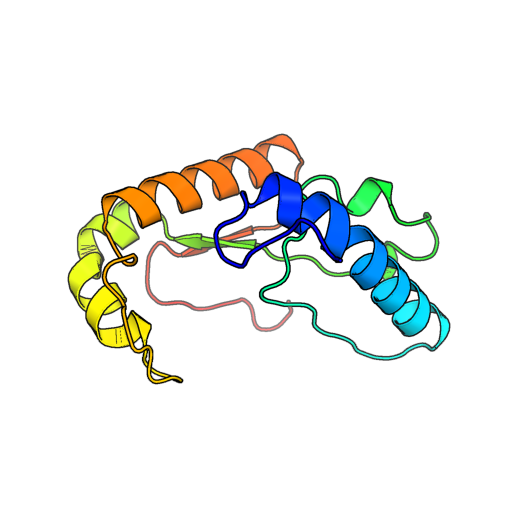13.074 -5.104 0.862 1.00 95.88 118 LEU A C 1
ATOM 959 O O . LEU A 1 118 ? -13.860 -6.002 0.570 1.00 95.88 118 LEU A O 1
ATOM 963 N N . ILE A 1 119 ? -12.648 -4.896 2.098 1.00 95.75 119 ILE A N 1
ATOM 964 C CA . ILE A 1 119 ? -13.060 -5.674 3.260 1.00 95.75 119 ILE A CA 1
ATOM 965 C C . ILE A 1 119 ? -14.323 -5.022 3.821 1.00 95.75 119 ILE A C 1
ATOM 967 O O . ILE A 1 119 ? -14.263 -3.993 4.493 1.00 95.75 119 ILE A O 1
ATOM 971 N N . ASP A 1 120 ? -15.466 -5.625 3.510 1.00 95.25 120 ASP A N 1
ATOM 972 C CA . ASP A 1 120 ? -16.792 -5.210 3.995 1.00 95.25 120 ASP A CA 1
ATOM 973 C C . ASP A 1 120 ? -17.429 -6.268 4.923 1.00 95.25 120 ASP A C 1
ATOM 975 O O . ASP A 1 120 ? -18.604 -6.221 5.275 1.00 95.25 120 ASP A O 1
ATOM 979 N N . GLY A 1 121 ? -16.639 -7.266 5.324 1.00 92.31 121 GLY A N 1
ATOM 980 C CA . GLY A 1 121 ? -17.062 -8.426 6.101 1.00 92.31 121 GLY A CA 1
ATOM 981 C C . GLY A 1 121 ? -15.865 -9.307 6.473 1.00 92.31 121 GLY A C 1
ATOM 982 O O . GLY A 1 121 ? -14.733 -8.822 6.456 1.00 92.31 121 GLY A O 1
ATOM 983 N N . PRO A 1 122 ? -16.082 -10.590 6.823 1.00 88.62 122 PRO A N 1
ATOM 984 C CA . PRO A 1 122 ? -14.990 -11.525 7.078 1.00 88.62 122 PRO A CA 1
ATOM 985 C C . PRO A 1 122 ? -14.002 -11.563 5.909 1.00 88.62 122 PRO A C 1
ATOM 987 O O . PRO A 1 122 ? -14.406 -11.693 4.754 1.00 88.62 122 PRO A O 1
ATOM 990 N N . TYR A 1 123 ? -12.711 -11.446 6.217 1.00 84.75 123 TYR A N 1
ATOM 991 C CA . TYR A 1 123 ? -11.665 -11.472 5.203 1.00 84.75 123 TYR A CA 1
ATOM 992 C C . TYR A 1 123 ? -11.562 -12.871 4.584 1.00 84.75 123 TYR A C 1
ATOM 994 O O . TYR A 1 123 ? -11.214 -13.836 5.263 1.00 84.75 123 TYR A O 1
ATOM 1002 N N . ALA A 1 124 ? -11.879 -12.965 3.296 1.00 83.69 124 ALA A N 1
ATOM 1003 C CA . ALA A 1 124 ? -11.805 -14.188 2.507 1.00 83.69 124 ALA A CA 1
ATOM 1004 C C . ALA A 1 124 ? -11.171 -13.845 1.150 1.00 83.69 124 ALA A C 1
ATOM 1006 O O . ALA A 1 124 ? -11.894 -13.605 0.173 1.00 83.69 124 ALA A O 1
ATOM 1007 N N . PRO A 1 125 ? -9.834 -13.703 1.088 1.00 74.06 125 PRO A N 1
ATOM 1008 C CA . PRO A 1 125 ? -9.166 -13.423 -0.171 1.00 74.06 125 PRO A CA 1
ATOM 1009 C C . PRO A 1 125 ? -9.355 -14.613 -1.125 1.00 74.06 125 PRO A C 1
ATOM 1011 O O . PRO A 1 125 ? -9.390 -15.760 -0.667 1.00 74.06 125 PRO A O 1
ATOM 1014 N N . PRO A 1 126 ? -9.488 -14.377 -2.442 1.00 65.88 126 PRO A N 1
ATOM 1015 C CA . PRO A 1 126 ? -9.443 -15.468 -3.406 1.00 65.88 126 PRO A CA 1
ATOM 1016 C C . PRO A 1 126 ? -8.116 -16.228 -3.261 1.00 65.88 126 PRO A C 1
ATOM 1018 O O . PRO A 1 126 ? -7.068 -15.616 -3.068 1.00 65.88 126 PRO A O 1
ATOM 1021 N N . LEU A 1 127 ? -8.176 -17.562 -3.339 1.00 56.66 127 LEU A N 1
ATOM 1022 C CA . LEU A 1 127 ? -7.022 -18.459 -3.157 1.00 56.66 127 LEU A CA 1
ATOM 1023 C C . LEU A 1 127 ? -5.923 -18.260 -4.219 1.00 56.66 127 LEU A C 1
ATOM 1025 O O . LEU A 1 127 ? -4.789 -18.671 -3.992 1.00 56.66 127 LEU A O 1
ATOM 1029 N N . ASP A 1 128 ? -6.249 -17.582 -5.323 1.00 62.47 128 ASP A N 1
ATOM 1030 C CA . ASP A 1 128 ? -5.417 -17.477 -6.525 1.00 62.47 128 ASP A CA 1
ATOM 1031 C C . ASP A 1 128 ? -4.931 -16.036 -6.797 1.00 62.47 128 ASP A C 1
ATOM 1033 O O . ASP A 1 128 ? -4.849 -15.611 -7.954 1.00 62.47 128 ASP A O 1
ATOM 1037 N N . TRP A 1 129 ? -4.663 -15.256 -5.742 1.00 57.06 129 TRP A N 1
ATOM 1038 C CA . TRP A 1 129 ? -4.092 -13.908 -5.877 1.00 57.06 129 TRP A CA 1
ATOM 1039 C C . TRP A 1 129 ? -2.620 -13.920 -6.304 1.00 57.06 129 TRP A C 1
ATOM 1041 O O . TRP A 1 129 ? -1.887 -14.894 -6.033 1.00 57.06 129 TRP A O 1
#

Foldseek 3Di:
DPPDDPPDDLVVQCVPFVVVVLVVLVVCQVVVHDDDDPPGSQDLVNVVVDDPSSVVVDADEAEAEDLQRCVVCVVVCLVCVAVPHDDPDDVCSDSVNNNVVRVVVVVSCVVSVHHYDYPDDPDDDPPPD

Radius of gyration: 16.61 Å; Cα contacts (8 Å, |Δi|>4): 89; chains: 1; bounding box: 42×34×43 Å

Mean predicted aligned error: 4.4 Å

Secondary structure (DSSP, 8-state):
-----TTS-HHHHHHHHHHHHHHHHHHHHHTT------SS---TTGGGGS-TTTGGG----EEEE-HHHHHHHHHHHHHHTTSSS--S--TT--HHHHHHHHHHHHHHHHHHT--EEEESSS----TT-

Organism: Flavonifractor plautii (NCBI:txid292800)